Protein AF-A0A948AET4-F1 (afdb_monomer)

Secondary structure (DSSP, 8-state):
---------PPPPS---------------S-EEEEEEETTEEEEEEE-TT-HHHHHHHHHHHHHHHHH----BTTB-HHHHHHHHHHHHHHHHHHHHHHT-

Foldseek 3Di:
DDDPPDDDDDDDDPDDDPPPPPPDLPQDQDFDWDWAAAPNDIDIDIDHGPCPVVVVVVRVVLNVLRVVDDDDPPVDDPVNSSVVSVVVVVVVVVVVVVVVD

Radius of gyration: 24.09 Å; Cα contacts (8 Å, |Δi|>4): 47; chains: 1; bounding box: 62×68×44 Å

Sequence (101 aa):
MHLRKFRPVDPPPAEAVVKKAAAKPAVSTKPKQLTISVLGRVLKVACPPGEEQRLQNAIEELEQRVASTKFKPGVHMNDDVLLMIALNLCNELVEVKKKAE

Structure (mmCIF, N/CA/C/O backbone):
data_AF-A0A948AET4-F1
#
_entry.id   AF-A0A948AET4-F1
#
loop_
_atom_site.group_PDB
_atom_site.id
_atom_site.type_symbol
_atom_site.label_atom_id
_atom_site.label_alt_id
_atom_site.label_comp_id
_atom_site.label_asym_id
_atom_site.label_entity_id
_atom_site.label_seq_id
_atom_site.pdbx_PDB_ins_code
_atom_site.Cartn_x
_atom_site.Cartn_y
_atom_site.Cartn_z
_atom_site.occupancy
_atom_site.B_iso_or_equiv
_atom_site.auth_seq_id
_atom_site.auth_comp_id
_atom_site.auth_asym_id
_atom_site.auth_atom_id
_atom_site.pdbx_PDB_model_num
ATOM 1 N N . MET A 1 1 ? 41.247 52.539 -18.708 1.00 49.56 1 MET A N 1
ATOM 2 C CA . MET A 1 1 ? 39.962 52.944 -18.096 1.00 49.56 1 MET A CA 1
ATOM 3 C C . MET A 1 1 ? 38.836 52.443 -18.977 1.00 49.56 1 MET A C 1
ATOM 5 O O . MET A 1 1 ? 38.817 52.872 -20.110 1.00 49.56 1 MET A O 1
ATOM 9 N N . HIS A 1 2 ? 38.002 51.512 -18.503 1.00 56.38 2 HIS A N 1
ATOM 10 C CA . HIS A 1 2 ? 36.582 51.320 -18.858 1.00 56.38 2 HIS A CA 1
ATOM 11 C C . HIS A 1 2 ? 36.041 50.247 -17.898 1.00 56.38 2 HIS A C 1
ATOM 13 O O . HIS A 1 2 ? 36.065 49.050 -18.174 1.00 56.38 2 HIS A O 1
ATOM 19 N N . LEU A 1 3 ? 35.641 50.701 -16.707 1.00 54.69 3 LEU A N 1
ATOM 20 C CA . LEU A 1 3 ? 35.011 49.893 -15.664 1.00 54.69 3 LEU A CA 1
ATOM 21 C C . LEU A 1 3 ? 33.666 49.367 -16.182 1.00 54.69 3 LEU A C 1
ATOM 23 O O . LEU A 1 3 ? 32.692 50.117 -16.254 1.00 54.69 3 LEU A O 1
ATOM 27 N N . ARG A 1 4 ? 33.587 48.076 -16.521 1.00 60.88 4 ARG A N 1
ATOM 28 C CA . ARG A 1 4 ? 32.296 47.396 -16.663 1.00 60.88 4 ARG A CA 1
ATOM 29 C C . ARG A 1 4 ? 31.718 47.240 -15.261 1.00 60.88 4 ARG A C 1
ATOM 31 O O . ARG A 1 4 ? 32.194 46.435 -14.468 1.00 60.88 4 ARG A O 1
ATOM 38 N N . LYS A 1 5 ? 30.736 48.085 -14.949 1.00 59.84 5 LYS A N 1
ATOM 39 C CA . LYS A 1 5 ? 29.932 48.044 -13.727 1.00 59.84 5 LYS A CA 1
ATOM 40 C C . LYS A 1 5 ? 29.316 46.647 -13.601 1.00 59.84 5 LYS A C 1
ATOM 42 O O . LYS A 1 5 ? 28.380 46.317 -14.323 1.00 59.84 5 LYS A O 1
ATOM 47 N N . PHE A 1 6 ? 29.869 45.838 -12.703 1.00 55.94 6 PHE A N 1
ATOM 48 C CA . PHE A 1 6 ? 29.240 44.624 -12.196 1.00 55.94 6 PHE A CA 1
ATOM 49 C C . PHE A 1 6 ? 27.903 45.058 -11.580 1.00 55.94 6 PHE A C 1
ATOM 51 O O . PHE A 1 6 ? 27.894 45.792 -10.591 1.00 55.94 6 PHE A O 1
ATOM 58 N N . ARG A 1 7 ? 26.773 44.716 -12.209 1.00 51.66 7 ARG A N 1
ATOM 59 C CA . ARG A 1 7 ? 25.475 44.845 -11.541 1.00 51.66 7 ARG A CA 1
ATOM 60 C C . ARG A 1 7 ? 25.344 43.645 -10.602 1.00 51.66 7 ARG A C 1
ATOM 62 O O . ARG A 1 7 ? 25.525 42.525 -11.083 1.00 51.66 7 ARG A O 1
ATOM 69 N N . PRO A 1 8 ? 25.085 43.846 -9.302 1.00 56.97 8 PRO A N 1
ATOM 70 C CA . PRO A 1 8 ? 24.746 42.737 -8.427 1.00 56.97 8 PRO A CA 1
ATOM 71 C C . PRO A 1 8 ? 23.479 42.064 -8.968 1.00 56.97 8 PRO A C 1
ATOM 73 O O . PRO A 1 8 ? 22.495 42.737 -9.266 1.00 56.97 8 PRO A O 1
ATOM 76 N N . VAL A 1 9 ? 23.547 40.747 -9.166 1.00 58.72 9 VAL A N 1
ATOM 77 C CA . VAL A 1 9 ? 22.362 39.905 -9.337 1.00 58.72 9 VAL A CA 1
ATOM 78 C C . VAL A 1 9 ? 21.690 39.869 -7.975 1.00 58.72 9 VAL A C 1
ATOM 80 O O . VAL A 1 9 ? 22.271 39.352 -7.020 1.00 58.72 9 VAL A O 1
ATOM 83 N N . ASP A 1 10 ? 20.514 40.480 -7.878 1.00 54.44 10 ASP A N 1
ATOM 84 C CA . ASP A 1 10 ? 19.681 40.394 -6.687 1.00 54.44 10 ASP A CA 1
ATOM 85 C C . ASP A 1 10 ? 19.446 38.913 -6.338 1.00 54.44 10 ASP A C 1
ATOM 87 O O . ASP A 1 10 ? 19.082 38.125 -7.221 1.00 54.44 10 ASP A O 1
ATOM 91 N N . PRO A 1 11 ? 19.671 38.496 -5.078 1.00 61.16 11 PRO A N 1
ATOM 92 C CA . PRO A 1 11 ? 19.294 37.161 -4.654 1.00 61.16 11 PRO A CA 1
ATOM 93 C C . PRO A 1 11 ? 17.767 37.025 -4.772 1.00 61.16 11 PRO A C 1
ATOM 95 O O . PRO A 1 11 ? 17.041 37.923 -4.336 1.00 61.16 11 PRO A O 1
ATOM 98 N N . PRO A 1 12 ? 17.250 35.928 -5.353 1.00 62.94 12 PRO A N 1
ATOM 99 C CA . PRO A 1 12 ? 15.815 35.692 -5.369 1.00 62.94 12 PRO A CA 1
ATOM 100 C C . PRO A 1 12 ? 15.299 35.629 -3.921 1.00 62.94 12 PRO A C 1
ATOM 102 O O . PRO A 1 12 ? 15.964 35.030 -3.069 1.00 62.94 12 PRO A O 1
ATOM 105 N N . PRO A 1 13 ? 14.143 36.243 -3.614 1.00 52.34 13 PRO A N 1
ATOM 106 C CA . PRO A 1 13 ? 13.613 36.257 -2.261 1.00 52.34 13 PRO A CA 1
ATOM 107 C C . PRO A 1 13 ? 13.335 34.827 -1.792 1.00 52.34 13 PRO A C 1
ATOM 109 O O . PRO A 1 13 ? 12.596 34.070 -2.427 1.00 52.34 13 PRO A O 1
ATOM 112 N N . ALA A 1 14 ? 13.951 34.472 -0.665 1.00 52.72 14 ALA A N 1
ATOM 113 C CA . ALA A 1 14 ? 13.549 33.333 0.135 1.00 52.72 14 ALA A CA 1
ATOM 114 C C . ALA A 1 14 ? 12.092 33.522 0.596 1.00 52.72 14 ALA A C 1
ATOM 116 O O . ALA A 1 14 ? 11.669 34.632 0.908 1.00 52.72 14 ALA A O 1
ATOM 117 N N . GLU A 1 15 ? 11.364 32.407 0.651 1.00 47.16 15 GLU A N 1
ATOM 118 C CA . GLU A 1 15 ? 10.044 32.252 1.275 1.00 47.16 15 GLU A CA 1
ATOM 119 C C . GLU A 1 15 ? 8.837 32.868 0.548 1.00 47.16 15 GLU A C 1
ATOM 121 O O . GLU A 1 15 ? 8.292 33.910 0.898 1.00 47.16 15 GLU A O 1
ATOM 126 N N . ALA A 1 16 ? 8.280 32.082 -0.374 1.00 42.91 16 ALA A N 1
ATOM 127 C CA . ALA A 1 16 ? 6.839 32.058 -0.607 1.00 42.91 16 ALA A CA 1
ATOM 128 C C . ALA A 1 16 ? 6.348 30.607 -0.555 1.00 42.91 16 ALA A C 1
ATOM 130 O O . ALA A 1 16 ? 6.120 29.951 -1.566 1.00 42.91 16 ALA A O 1
ATOM 131 N N . VAL A 1 17 ? 6.268 30.105 0.678 1.00 45.94 17 VAL A N 1
ATOM 132 C CA . VAL A 1 17 ? 5.231 29.211 1.208 1.00 45.94 17 VAL A CA 1
ATOM 133 C C . VAL A 1 17 ? 4.350 28.568 0.127 1.00 45.94 17 VAL A C 1
ATOM 135 O O . VAL A 1 17 ? 3.282 29.085 -0.215 1.00 45.94 17 VAL A O 1
ATOM 138 N N . VAL A 1 18 ? 4.738 27.382 -0.356 1.00 45.62 18 VAL A N 1
ATOM 139 C CA . VAL A 1 18 ? 3.766 26.465 -0.958 1.00 45.62 18 VAL A CA 1
ATOM 140 C C . VAL A 1 18 ? 2.884 25.998 0.187 1.00 45.62 18 VAL A C 1
ATOM 142 O O . VAL A 1 18 ? 3.186 25.051 0.911 1.00 45.62 18 VAL A O 1
ATOM 145 N N . LYS A 1 19 ? 1.789 26.732 0.382 1.00 41.31 19 LYS A N 1
ATOM 146 C CA . LYS A 1 19 ? 0.649 26.293 1.169 1.00 41.31 19 LYS A CA 1
ATOM 147 C C . LYS A 1 19 ? 0.195 24.984 0.533 1.00 41.31 19 LYS A C 1
ATOM 149 O O . LYS A 1 19 ? -0.536 24.999 -0.454 1.00 41.31 19 LYS A O 1
ATOM 154 N N . LYS A 1 20 ? 0.637 23.848 1.082 1.00 38.44 20 LYS A N 1
ATOM 155 C CA . LYS A 1 20 ? -0.064 22.580 0.903 1.00 38.44 20 LYS A CA 1
ATOM 156 C C . LYS A 1 20 ? -1.453 22.853 1.451 1.00 38.44 20 LYS A C 1
ATOM 158 O O . LYS A 1 20 ? -1.640 22.951 2.662 1.00 38.44 20 LYS A O 1
ATOM 163 N N . ALA A 1 21 ? -2.387 23.124 0.545 1.00 36.31 21 ALA A N 1
ATOM 164 C CA . ALA A 1 21 ? -3.784 23.223 0.883 1.00 36.31 21 ALA A CA 1
ATOM 165 C C . ALA A 1 21 ? -4.118 21.912 1.588 1.00 36.31 21 ALA A C 1
ATOM 167 O O . ALA A 1 21 ? -4.141 20.846 0.974 1.00 36.31 21 ALA A O 1
ATOM 168 N N . ALA A 1 22 ? -4.302 21.998 2.903 1.00 42.19 22 ALA A N 1
ATOM 169 C CA . ALA A 1 22 ? -5.075 21.031 3.638 1.00 42.19 22 ALA A CA 1
ATOM 170 C C . ALA A 1 22 ? -6.440 21.023 2.951 1.00 42.19 22 ALA A C 1
ATOM 172 O O . ALA A 1 22 ? -7.262 21.921 3.152 1.00 42.19 22 ALA A O 1
ATOM 173 N N . ALA A 1 23 ? -6.628 20.070 2.040 1.00 44.38 23 ALA A N 1
ATOM 174 C CA . ALA A 1 23 ? -7.926 19.777 1.484 1.00 44.38 23 ALA A CA 1
ATOM 175 C C . ALA A 1 23 ? -8.787 19.350 2.673 1.00 44.38 23 ALA A C 1
ATOM 177 O O . ALA A 1 23 ? -8.658 18.249 3.206 1.00 44.38 23 ALA A O 1
ATOM 178 N N . LYS A 1 24 ? -9.601 20.295 3.145 1.00 38.94 24 LYS A N 1
ATOM 179 C CA . LYS A 1 24 ? -10.696 20.061 4.081 1.00 38.94 24 LYS A CA 1
ATOM 180 C C . LYS A 1 24 ? -11.447 18.806 3.610 1.00 38.94 24 LYS A C 1
ATOM 182 O O . LYS A 1 24 ? -11.784 18.757 2.424 1.00 38.94 24 LYS A O 1
ATOM 187 N N . PRO A 1 25 ? -11.742 17.816 4.472 1.00 44.44 25 PRO A N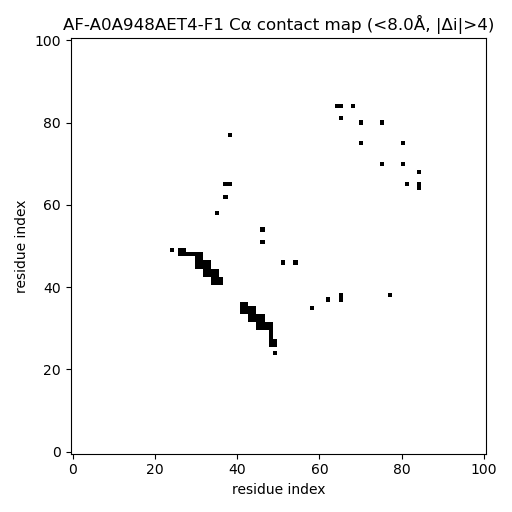 1
ATOM 188 C CA . PRO A 1 25 ? -12.583 16.706 4.065 1.00 44.44 25 PRO A CA 1
ATOM 189 C C . PRO A 1 25 ? -14.007 17.247 3.942 1.00 44.44 25 PRO A C 1
ATOM 191 O O . PRO A 1 25 ? -14.734 17.406 4.920 1.00 44.44 25 PRO A O 1
ATOM 194 N N . ALA A 1 26 ? -14.391 17.606 2.722 1.00 50.06 26 ALA A N 1
ATOM 195 C CA . ALA A 1 26 ? -15.784 17.802 2.382 1.00 50.06 26 ALA A CA 1
ATOM 196 C C . ALA A 1 26 ? -16.440 16.419 2.430 1.00 50.06 26 ALA A C 1
ATOM 198 O O . ALA A 1 26 ? -16.301 15.635 1.492 1.00 50.06 26 ALA A O 1
ATOM 199 N N . VAL A 1 27 ? -17.123 16.116 3.538 1.00 53.88 27 VAL A N 1
ATOM 200 C CA . VAL A 1 27 ? -17.962 14.922 3.686 1.00 53.88 27 VAL A CA 1
ATOM 201 C C 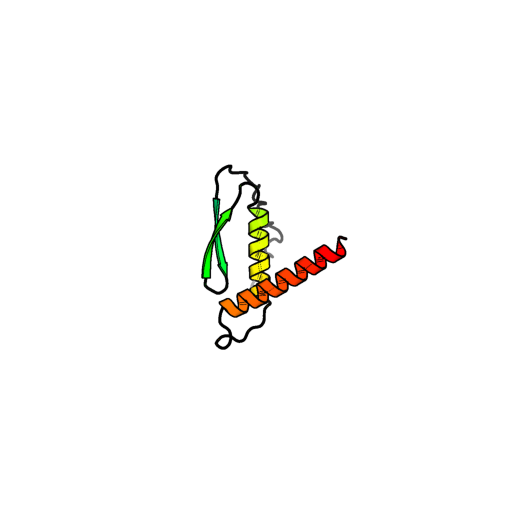. VAL A 1 27 ? -19.046 14.978 2.608 1.00 53.88 27 VAL A C 1
ATOM 203 O O . VAL A 1 27 ? -20.084 15.612 2.762 1.00 53.88 27 VAL A O 1
ATOM 206 N N . SER A 1 28 ? -18.765 14.362 1.462 1.00 51.75 28 SER A N 1
ATOM 207 C CA . SER A 1 28 ? -19.744 14.101 0.414 1.00 51.75 28 SER A CA 1
ATOM 208 C C . SER A 1 28 ? -20.398 12.765 0.715 1.00 51.75 28 SER A C 1
ATOM 210 O O . SER A 1 28 ? -19.766 11.718 0.629 1.00 51.75 28 SER A O 1
ATOM 212 N N . THR A 1 29 ? -21.684 12.806 1.033 1.00 57.47 29 THR A N 1
ATOM 213 C CA . THR A 1 29 ? -22.557 11.691 1.432 1.00 57.47 29 THR A CA 1
ATOM 214 C C . THR A 1 29 ? -22.868 10.689 0.306 1.00 57.47 29 THR A C 1
ATOM 216 O O . THR A 1 29 ? -23.850 9.957 0.378 1.00 57.47 29 THR A O 1
ATOM 219 N N . LYS A 1 30 ? -22.064 10.653 -0.764 1.00 61.97 30 LYS A N 1
ATOM 220 C CA . LYS A 1 30 ? -22.271 9.804 -1.946 1.00 61.97 30 LYS A CA 1
ATOM 221 C C . LYS A 1 30 ? -21.179 8.729 -1.996 1.00 61.97 30 LYS A C 1
ATOM 223 O O . LYS A 1 30 ? -20.021 9.086 -1.783 1.00 61.97 30 LYS A O 1
ATOM 228 N N . PRO A 1 31 ? -21.504 7.453 -2.288 1.00 65.69 31 PRO A N 1
ATOM 229 C CA . PRO A 1 31 ? -20.494 6.409 -2.431 1.00 65.69 31 PRO A CA 1
ATOM 230 C C . PRO A 1 31 ? -19.549 6.793 -3.570 1.00 65.69 31 PRO A C 1
ATOM 232 O O . PRO A 1 31 ? -19.954 6.892 -4.730 1.00 65.69 31 PRO A O 1
ATOM 235 N N . LYS A 1 32 ? -18.296 7.070 -3.220 1.00 79.25 32 LYS A N 1
ATOM 236 C CA . LYS A 1 32 ? -17.238 7.402 -4.173 1.00 79.25 32 LYS A CA 1
ATOM 237 C C . LYS A 1 32 ? -16.437 6.146 -4.477 1.00 79.25 32 LYS A C 1
ATOM 239 O O . LYS A 1 32 ? -16.391 5.220 -3.676 1.00 79.25 32 LYS A O 1
ATOM 244 N N . GLN A 1 33 ? -15.815 6.103 -5.645 1.00 86.50 33 GLN A N 1
ATOM 245 C CA . GLN A 1 33 ? -14.860 5.057 -5.997 1.00 86.50 33 GLN A CA 1
ATOM 246 C C . GLN A 1 33 ? -13.482 5.704 -6.103 1.00 86.50 33 GLN A C 1
ATOM 248 O O . GLN A 1 33 ? -13.359 6.737 -6.763 1.00 86.50 33 GLN A O 1
ATOM 253 N N . LEU A 1 34 ? -12.462 5.110 -5.483 1.00 86.62 34 LEU A N 1
ATOM 254 C CA . LEU A 1 34 ? -11.071 5.472 -5.756 1.00 86.62 34 LEU A CA 1
ATOM 255 C C . LEU A 1 34 ? -10.488 4.513 -6.779 1.00 86.62 34 LEU A C 1
ATOM 257 O O . LEU A 1 34 ? -10.795 3.323 -6.789 1.00 86.62 34 LEU A O 1
ATOM 261 N N . THR A 1 35 ? -9.649 5.056 -7.649 1.00 88.00 35 THR A N 1
ATOM 262 C CA . THR A 1 35 ? -8.861 4.269 -8.594 1.00 88.00 35 THR A CA 1
ATOM 263 C C . THR A 1 35 ? -7.454 4.158 -8.040 1.00 88.00 35 THR A C 1
ATOM 265 O O . THR A 1 35 ? -6.881 5.173 -7.656 1.00 88.00 35 THR A O 1
ATOM 268 N N . ILE A 1 36 ? -6.913 2.945 -7.999 1.00 89.19 36 ILE A N 1
ATOM 269 C CA . ILE A 1 36 ? -5.573 2.676 -7.475 1.00 89.19 36 ILE A CA 1
ATOM 270 C C . ILE A 1 36 ? -4.774 1.899 -8.517 1.00 89.19 36 ILE A C 1
ATOM 272 O O . ILE A 1 36 ? -5.355 1.134 -9.292 1.00 89.19 36 ILE A O 1
ATOM 276 N N . SER A 1 37 ? -3.458 2.115 -8.556 1.00 89.00 37 SER A N 1
ATOM 277 C CA . SER A 1 37 ? -2.568 1.514 -9.550 1.00 89.00 37 SER A CA 1
ATOM 278 C C . SER A 1 37 ? -1.363 0.867 -8.876 1.00 89.00 37 SER A C 1
ATOM 280 O O . SER A 1 37 ? -0.456 1.561 -8.438 1.00 89.00 37 SER A O 1
ATOM 282 N N . VAL A 1 38 ? -1.319 -0.465 -8.833 1.00 88.12 38 VAL A N 1
ATOM 283 C CA . VAL A 1 38 ? -0.269 -1.221 -8.131 1.00 88.12 38 VAL A CA 1
ATOM 284 C C . VAL A 1 38 ? 0.290 -2.310 -9.041 1.00 88.12 38 VAL A C 1
ATOM 286 O O . VAL A 1 38 ? -0.470 -3.059 -9.648 1.00 88.12 38 VAL A O 1
ATOM 289 N N . LEU A 1 39 ? 1.623 -2.398 -9.162 1.00 86.75 39 LEU A N 1
ATOM 290 C CA . LEU A 1 39 ? 2.319 -3.374 -10.024 1.00 86.75 39 LEU A CA 1
ATOM 291 C C . LEU A 1 39 ? 1.753 -3.436 -11.462 1.00 86.75 39 LEU A C 1
ATOM 293 O O . LEU A 1 39 ? 1.572 -4.509 -12.038 1.00 86.75 39 LEU A O 1
ATOM 297 N N . GLY A 1 40 ? 1.428 -2.272 -12.035 1.00 84.62 40 GLY A N 1
ATOM 298 C CA . GLY A 1 40 ? 0.868 -2.159 -13.387 1.00 84.62 40 GLY A CA 1
ATOM 299 C C . GLY A 1 40 ? -0.604 -2.568 -13.516 1.00 84.62 40 GLY A C 1
ATOM 300 O O . GLY A 1 40 ? -1.116 -2.631 -14.631 1.00 84.62 40 GLY A O 1
ATOM 301 N N . ARG A 1 41 ? -1.299 -2.839 -12.404 1.00 88.25 41 ARG A N 1
ATOM 302 C CA . ARG A 1 41 ? -2.734 -3.141 -12.376 1.00 88.25 41 ARG A CA 1
ATOM 303 C C . ARG A 1 41 ? -3.514 -1.951 -11.864 1.00 88.25 41 ARG A C 1
ATOM 305 O O . ARG A 1 41 ? -3.197 -1.419 -10.806 1.00 88.25 41 ARG A O 1
ATOM 312 N N . VAL A 1 42 ? -4.568 -1.590 -12.585 1.00 91.00 42 VAL A N 1
ATOM 313 C CA . VAL A 1 42 ? -5.498 -0.535 -12.185 1.00 91.00 42 VAL A CA 1
ATOM 314 C C . VAL A 1 42 ? -6.777 -1.176 -11.670 1.00 91.00 42 VAL A C 1
ATOM 316 O O . VAL A 1 42 ? -7.384 -1.994 -12.360 1.00 91.00 42 VAL A O 1
ATOM 319 N N . LEU A 1 43 ? -7.203 -0.797 -10.470 1.00 90.88 43 LEU A N 1
ATOM 320 C CA . LEU A 1 43 ? -8.427 -1.295 -9.849 1.00 90.88 43 LEU A CA 1
ATOM 321 C C . LEU A 1 43 ? -9.242 -0.157 -9.233 1.00 90.88 43 LEU A C 1
ATOM 323 O O . LEU A 1 43 ? -8.707 0.879 -8.840 1.00 90.88 43 LEU A O 1
ATOM 327 N N . LYS A 1 44 ? -10.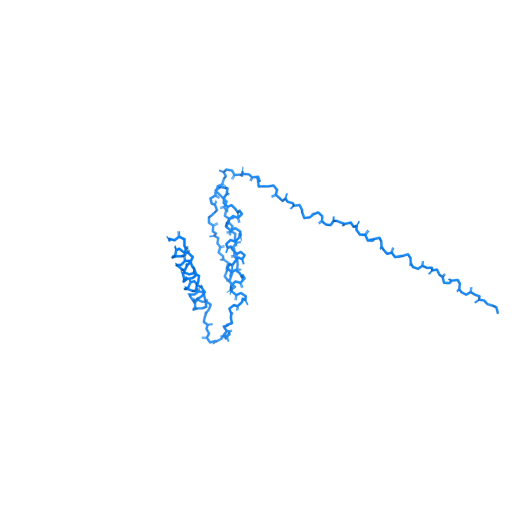561 -0.354 -9.175 1.00 91.19 44 LYS A N 1
ATOM 328 C CA . LYS A 1 44 ? -11.504 0.584 -8.562 1.00 91.19 44 LYS A CA 1
ATOM 329 C C . LYS A 1 44 ? -12.016 0.007 -7.254 1.00 91.19 44 LYS A C 1
ATOM 331 O O . LYS A 1 44 ? -12.532 -1.106 -7.234 1.00 91.19 44 LYS A O 1
ATOM 336 N N . VAL A 1 45 ? -11.891 0.780 -6.184 1.00 89.69 45 VAL A N 1
ATOM 337 C CA . VAL A 1 45 ? -12.285 0.388 -4.832 1.00 89.69 45 VAL A CA 1
ATOM 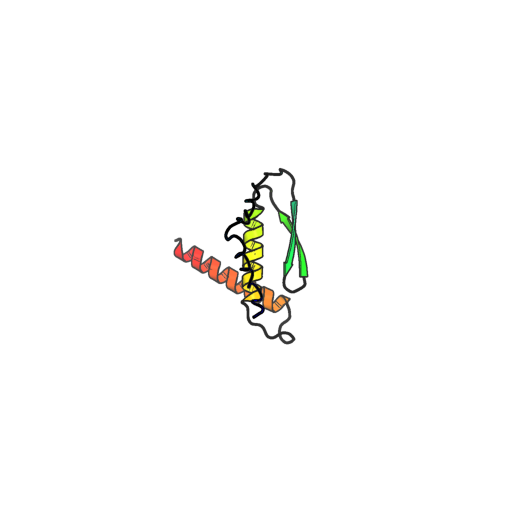338 C C . VAL A 1 45 ? -13.417 1.289 -4.365 1.00 89.69 45 VAL A C 1
ATOM 340 O O . VAL A 1 45 ? -13.373 2.508 -4.548 1.00 89.69 45 VAL A O 1
ATOM 343 N N . ALA A 1 46 ? -14.447 0.689 -3.775 1.00 89.25 46 ALA A N 1
ATOM 344 C CA . ALA A 1 46 ? -15.530 1.436 -3.157 1.00 89.25 46 ALA A CA 1
ATOM 345 C C . ALA A 1 46 ? -15.014 2.170 -1.911 1.00 89.25 46 ALA A C 1
ATOM 347 O O . ALA A 1 46 ? -14.406 1.566 -1.032 1.00 89.25 46 ALA A O 1
ATOM 348 N N . CYS A 1 47 ? -15.285 3.468 -1.836 1.00 88.44 47 CYS A N 1
ATOM 349 C CA . CYS A 1 47 ? -14.990 4.296 -0.682 1.00 88.44 47 CYS A CA 1
ATOM 350 C C . CYS A 1 47 ? -16.271 4.548 0.108 1.00 88.44 47 CYS A C 1
ATOM 352 O O . CYS A 1 47 ? -17.158 5.260 -0.389 1.00 88.44 47 CYS A O 1
ATOM 354 N N . PRO A 1 48 ? -16.382 4.023 1.335 1.00 86.38 48 PRO A N 1
ATOM 355 C CA . PRO A 1 48 ? -17.441 4.449 2.226 1.00 86.38 48 PRO A CA 1
ATOM 356 C C . PRO A 1 48 ? -17.284 5.944 2.566 1.00 86.38 48 PRO A C 1
ATOM 358 O O . PRO A 1 48 ? -16.165 6.477 2.595 1.00 86.38 48 PRO A O 1
ATOM 361 N N . PRO A 1 49 ? -18.402 6.660 2.775 1.00 83.44 49 PRO A N 1
ATOM 362 C CA . PRO A 1 49 ? -18.372 8.087 3.067 1.00 83.44 49 PRO A CA 1
ATOM 363 C C . PRO A 1 49 ? -17.640 8.345 4.391 1.00 83.44 49 PRO A C 1
ATOM 365 O O . PRO A 1 49 ? -17.925 7.706 5.397 1.00 83.44 49 PRO A O 1
ATOM 368 N N . GLY A 1 50 ? -16.703 9.296 4.389 1.00 85.88 50 GLY A N 1
ATOM 369 C CA . GLY A 1 50 ? -15.908 9.652 5.572 1.00 85.88 50 GLY A CA 1
ATOM 370 C C . GLY A 1 50 ? -14.627 8.834 5.769 1.00 85.88 50 GLY A C 1
ATOM 371 O O . GLY A 1 50 ? -13.791 9.227 6.576 1.00 85.88 50 GLY A O 1
ATOM 372 N N . GLU A 1 51 ? -14.410 7.764 4.997 1.00 88.06 51 GLU A N 1
ATOM 373 C CA . GLU A 1 51 ? -13.187 6.949 5.080 1.00 88.06 51 GLU A CA 1
ATOM 374 C C . GLU A 1 51 ? -12.157 7.258 3.984 1.00 88.06 51 GLU A C 1
ATOM 376 O O . GLU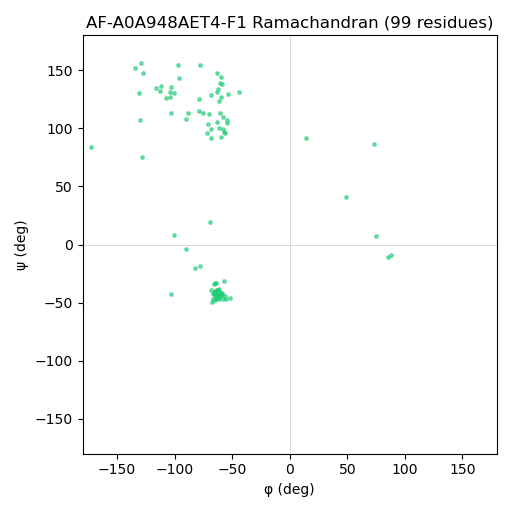 A 1 51 ? -11.143 6.573 3.885 1.00 88.06 51 GLU A O 1
ATOM 381 N N . GLU A 1 52 ? -12.369 8.305 3.181 1.00 88.44 52 GLU A N 1
ATOM 382 C CA . GLU A 1 52 ? -11.491 8.662 2.052 1.00 88.44 52 GLU A CA 1
ATOM 383 C C . GLU A 1 52 ? -10.017 8.758 2.467 1.00 88.44 52 GLU A C 1
ATOM 385 O O . GLU A 1 52 ? -9.157 8.177 1.814 1.00 88.44 52 GLU A O 1
ATOM 390 N N . GLN A 1 53 ? -9.724 9.424 3.588 1.00 89.06 53 GLN A N 1
ATOM 391 C CA . GLN A 1 53 ? -8.353 9.542 4.098 1.00 89.06 53 GLN A CA 1
ATOM 392 C C . GLN A 1 53 ? -7.793 8.206 4.595 1.00 89.06 53 GLN A C 1
ATOM 394 O O . GLN A 1 53 ? -6.630 7.902 4.355 1.00 89.06 53 GLN A O 1
ATOM 399 N N . ARG A 1 54 ? -8.614 7.385 5.264 1.00 89.94 54 ARG A N 1
ATOM 400 C CA . ARG A 1 54 ? -8.201 6.054 5.736 1.00 89.94 54 ARG A CA 1
ATOM 401 C C . ARG A 1 54 ? -7.832 5.163 4.552 1.00 89.94 54 ARG A C 1
ATOM 403 O O . ARG A 1 54 ? -6.801 4.499 4.594 1.00 89.94 54 ARG A O 1
ATOM 410 N N . LEU A 1 55 ? -8.669 5.153 3.516 1.00 90.44 55 LEU A N 1
ATOM 411 C CA . LEU A 1 55 ? -8.433 4.368 2.311 1.00 90.44 55 LEU A CA 1
ATOM 412 C C . LEU A 1 55 ? -7.214 4.893 1.545 1.00 90.44 55 LEU A C 1
ATOM 414 O O . LEU A 1 55 ? -6.375 4.095 1.146 1.00 90.44 55 LEU A O 1
ATOM 418 N N . GLN A 1 56 ? -7.065 6.214 1.418 1.00 90.19 56 GLN A N 1
ATOM 419 C CA . GLN A 1 56 ? -5.887 6.833 0.809 1.00 90.19 56 GLN A CA 1
ATOM 420 C C . GLN A 1 56 ? -4.589 6.439 1.529 1.00 90.19 56 GLN A C 1
ATOM 422 O O . GLN A 1 56 ? -3.650 5.986 0.882 1.00 90.19 56 GLN A O 1
ATOM 427 N N . ASN A 1 57 ? -4.563 6.508 2.862 1.00 92.06 57 ASN A N 1
ATOM 428 C CA . ASN A 1 57 ? -3.400 6.088 3.645 1.00 92.06 57 ASN A CA 1
ATOM 429 C C . ASN A 1 57 ? -3.087 4.595 3.448 1.00 92.06 57 ASN A C 1
ATOM 431 O O . ASN A 1 57 ? -1.925 4.215 3.363 1.00 92.06 57 ASN A O 1
ATOM 435 N N . ALA A 1 58 ? -4.111 3.739 3.354 1.00 91.38 58 ALA A N 1
ATOM 436 C CA . ALA A 1 58 ? -3.916 2.312 3.098 1.00 91.38 58 ALA A CA 1
ATOM 437 C C . ALA A 1 58 ? -3.328 2.039 1.700 1.00 91.38 58 ALA A C 1
ATOM 439 O O . ALA A 1 58 ? -2.543 1.106 1.537 1.00 91.38 58 ALA A O 1
ATOM 440 N N . ILE A 1 59 ? -3.691 2.851 0.703 1.00 90.81 59 ILE A N 1
ATOM 441 C CA . ILE A 1 59 ? -3.140 2.775 -0.657 1.00 90.81 59 ILE A CA 1
ATOM 442 C C . ILE A 1 59 ? -1.665 3.177 -0.654 1.00 90.81 59 ILE A C 1
ATOM 444 O O . ILE A 1 59 ? -0.838 2.427 -1.166 1.00 90.81 59 ILE A O 1
ATOM 448 N N . GLU A 1 60 ? -1.333 4.313 -0.040 1.00 91.88 60 GLU A N 1
ATOM 449 C CA . GLU A 1 60 ? 0.048 4.807 0.064 1.00 91.88 60 GLU A CA 1
ATOM 450 C C . GLU A 1 60 ? 0.955 3.793 0.774 1.00 91.88 60 GLU A C 1
ATOM 452 O O . GLU A 1 60 ? 2.048 3.479 0.306 1.00 91.88 60 GLU A O 1
ATOM 457 N N . GLU A 1 61 ? 0.461 3.205 1.859 1.00 93.69 61 GLU A N 1
ATOM 458 C CA . GLU A 1 61 ? 1.159 2.172 2.617 1.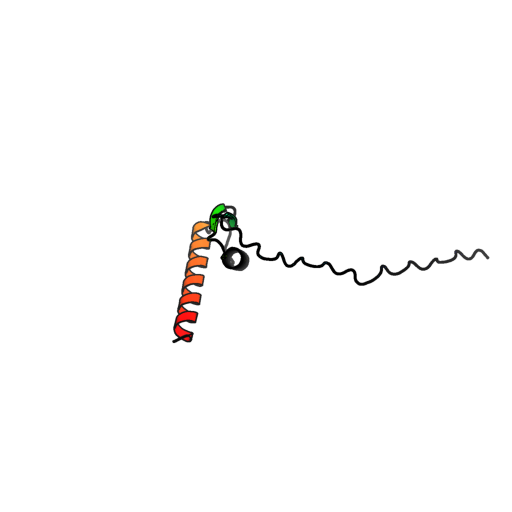00 93.69 61 GLU A CA 1
ATOM 459 C C . GLU A 1 61 ? 1.401 0.895 1.781 1.00 93.69 61 GLU A C 1
ATOM 461 O O . GLU A 1 61 ? 2.471 0.278 1.849 1.00 93.69 61 GLU A O 1
ATOM 466 N N . LEU A 1 62 ? 0.430 0.487 0.953 1.00 92.56 62 LEU A N 1
ATOM 467 C CA . LEU A 1 62 ? 0.596 -0.639 0.032 1.00 92.56 62 LEU A CA 1
ATOM 468 C C . LEU A 1 62 ? 1.634 -0.324 -1.053 1.00 92.56 62 LEU A C 1
ATOM 470 O O . LEU A 1 62 ? 2.518 -1.144 -1.302 1.00 92.56 62 LEU A O 1
ATOM 474 N N . GLU A 1 63 ? 1.557 0.853 -1.678 1.00 90.81 63 GLU A N 1
ATOM 475 C CA . GLU A 1 63 ? 2.520 1.299 -2.692 1.00 90.81 63 GLU A CA 1
ATOM 476 C C . GLU A 1 63 ? 3.943 1.349 -2.128 1.00 90.81 63 GLU A C 1
ATOM 478 O O . GLU A 1 63 ? 4.886 0.871 -2.765 1.00 90.81 63 GLU A O 1
ATOM 483 N N . GLN A 1 64 ? 4.097 1.834 -0.896 1.00 92.88 64 GLN A N 1
ATOM 484 C CA . GLN A 1 64 ? 5.380 1.867 -0.208 1.00 92.88 64 GLN A CA 1
ATOM 485 C C . GLN A 1 64 ? 5.934 0.458 0.054 1.00 92.88 64 GLN A C 1
ATOM 487 O O . GLN A 1 64 ? 7.125 0.216 -0.185 1.00 92.88 64 GLN A O 1
ATOM 492 N N . ARG A 1 65 ? 5.104 -0.496 0.503 1.00 93.12 65 ARG A N 1
ATOM 493 C CA . ARG A 1 65 ? 5.541 -1.893 0.695 1.00 93.12 65 ARG A CA 1
ATOM 494 C C . ARG A 1 65 ? 5.921 -2.552 -0.623 1.00 93.12 65 ARG A C 1
ATOM 496 O O . ARG A 1 65 ? 6.920 -3.266 -0.673 1.00 93.12 65 ARG A O 1
ATOM 503 N N . VAL A 1 66 ? 5.172 -2.291 -1.690 1.00 91.94 66 VAL A N 1
ATOM 504 C CA . VAL A 1 66 ? 5.492 -2.773 -3.039 1.00 91.94 66 VAL A CA 1
ATOM 505 C C . VAL A 1 66 ? 6.836 -2.220 -3.508 1.00 91.94 66 VAL A C 1
ATOM 507 O O . VAL A 1 66 ? 7.676 -2.995 -3.956 1.00 91.94 66 VAL A O 1
ATOM 510 N N . ALA A 1 67 ? 7.081 -0.918 -3.343 1.00 89.69 67 ALA A N 1
ATOM 511 C CA . ALA A 1 67 ? 8.347 -0.289 -3.717 1.00 89.69 67 ALA A CA 1
ATOM 512 C C . ALA A 1 67 ? 9.539 -0.791 -2.881 1.00 89.69 67 ALA A C 1
ATOM 514 O O . ALA A 1 67 ? 10.655 -0.900 -3.388 1.00 89.69 67 ALA A O 1
ATOM 515 N N . SER A 1 68 ? 9.307 -1.116 -1.607 1.00 91.06 68 SER A N 1
ATOM 516 C CA . SER A 1 68 ? 10.343 -1.616 -0.690 1.00 91.06 68 SER A CA 1
ATOM 517 C C . SER A 1 68 ? 10.608 -3.116 -0.841 1.00 91.06 68 SER A C 1
ATOM 519 O O . SER A 1 68 ? 11.664 -3.612 -0.437 1.00 91.06 68 SER A O 1
ATOM 521 N N . THR A 1 69 ? 9.662 -3.855 -1.420 1.00 90.62 69 THR A N 1
ATOM 522 C CA . THR A 1 69 ? 9.780 -5.296 -1.617 1.00 90.62 69 THR A CA 1
ATOM 523 C C . THR A 1 69 ? 10.738 -5.578 -2.761 1.00 90.62 69 THR A C 1
ATOM 525 O O . THR A 1 69 ? 10.466 -5.294 -3.925 1.00 90.62 69 THR A O 1
ATOM 528 N N . LYS A 1 70 ? 11.878 -6.184 -2.433 1.00 85.94 70 LYS A N 1
ATOM 529 C CA . LYS A 1 70 ? 12.832 -6.645 -3.439 1.00 85.94 70 LYS A CA 1
ATOM 530 C C . LYS A 1 70 ? 12.333 -7.954 -4.033 1.00 85.94 70 LYS A C 1
ATOM 532 O O . LYS A 1 70 ? 12.299 -8.975 -3.354 1.00 85.94 70 LYS A O 1
ATOM 537 N N . PHE A 1 71 ? 12.006 -7.931 -5.315 1.00 86.56 71 PHE A N 1
ATOM 538 C CA . PHE A 1 71 ? 11.716 -9.124 -6.099 1.00 86.56 71 PHE A CA 1
ATOM 539 C C . PHE A 1 71 ? 12.535 -9.097 -7.385 1.00 86.56 71 PHE A C 1
ATOM 541 O O . PHE A 1 71 ? 12.965 -8.040 -7.850 1.00 86.56 71 PHE A O 1
ATOM 548 N N . LYS A 1 72 ? 12.779 -10.275 -7.960 1.00 84.75 72 LYS A N 1
ATOM 549 C CA . LYS A 1 72 ? 13.471 -10.385 -9.243 1.00 84.75 72 LYS A CA 1
ATOM 550 C C . LYS A 1 72 ? 12.434 -10.343 -10.373 1.00 84.75 72 LYS A C 1
ATOM 552 O O . LYS A 1 72 ? 11.704 -11.332 -10.523 1.00 84.75 72 LYS A O 1
ATOM 557 N N . PRO A 1 73 ? 12.346 -9.246 -11.152 1.00 77.81 73 PRO A N 1
ATOM 558 C CA . PRO A 1 73 ? 11.426 -9.175 -12.283 1.00 77.81 73 PRO A CA 1
ATOM 559 C C . PRO A 1 73 ? 11.767 -10.268 -13.306 1.00 77.81 73 PRO A C 1
ATOM 561 O O . PRO A 1 73 ? 12.939 -10.563 -13.542 1.00 77.81 73 PRO A O 1
ATOM 564 N N . GLY A 1 74 ? 10.740 -10.916 -13.861 1.00 80.88 74 GLY A N 1
ATOM 565 C CA . GLY A 1 74 ? 10.878 -12.053 -14.784 1.00 80.88 74 GLY A CA 1
ATOM 566 C C . GLY A 1 74 ? 11.028 -13.425 -14.115 1.00 80.88 74 GLY A C 1
ATOM 567 O O . GLY A 1 74 ? 10.925 -14.435 -14.802 1.00 80.88 74 GLY A O 1
ATOM 568 N N . VAL A 1 75 ? 11.238 -13.477 -12.793 1.00 87.75 75 VAL A N 1
ATOM 569 C CA . VAL A 1 75 ? 11.183 -14.729 -12.012 1.00 87.75 75 VAL A CA 1
ATOM 570 C C . VAL A 1 75 ? 9.883 -14.825 -11.224 1.00 87.75 75 VAL A C 1
ATOM 572 O O . VAL A 1 75 ? 9.270 -15.883 -11.197 1.00 87.75 75 VAL A O 1
ATOM 575 N N . HIS A 1 76 ? 9.462 -13.722 -10.604 1.00 86.31 76 HIS A N 1
ATOM 576 C CA . HIS A 1 76 ? 8.218 -13.666 -9.840 1.00 86.31 76 HIS A CA 1
ATOM 577 C C . HIS A 1 76 ? 7.150 -12.945 -10.651 1.00 86.31 76 HIS A C 1
ATOM 579 O O . HIS A 1 76 ? 7.425 -11.891 -11.238 1.00 86.31 76 HIS A O 1
ATOM 585 N N . MET A 1 77 ? 5.939 -13.500 -10.664 1.00 89.38 77 MET A N 1
ATOM 586 C CA . MET A 1 77 ? 4.779 -12.818 -11.225 1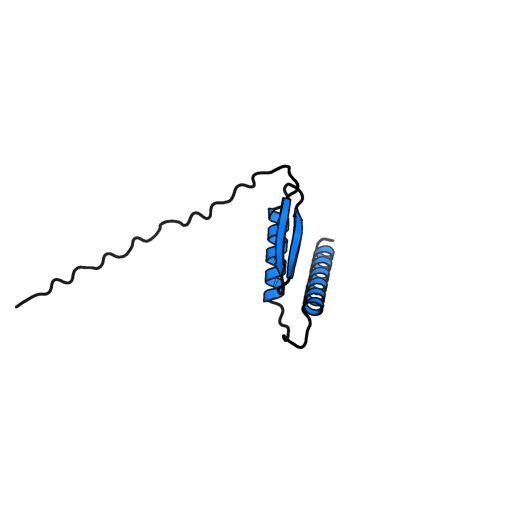.00 89.38 77 MET A CA 1
ATOM 587 C C . MET A 1 77 ? 4.270 -11.777 -10.228 1.00 89.38 77 MET A C 1
ATOM 589 O O . MET A 1 77 ? 4.458 -11.9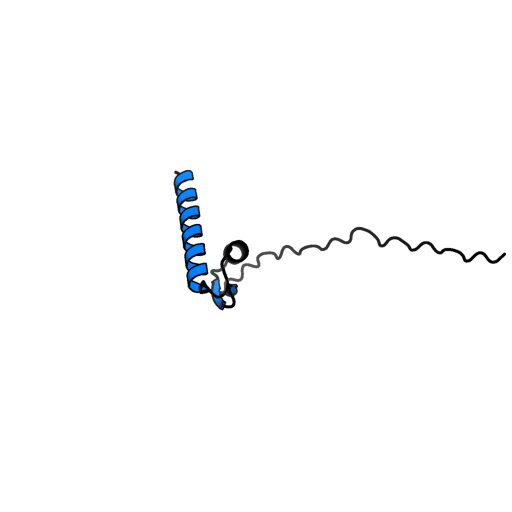11 -9.019 1.00 89.38 77 MET A O 1
ATOM 593 N N . ASN A 1 78 ? 3.591 -10.737 -10.719 1.00 90.12 78 ASN A N 1
ATOM 594 C CA . ASN A 1 78 ? 3.067 -9.677 -9.849 1.00 90.12 78 ASN A CA 1
ATOM 595 C C . ASN A 1 78 ? 2.127 -10.226 -8.762 1.00 90.12 78 ASN A C 1
ATOM 597 O O . ASN A 1 78 ? 2.111 -9.685 -7.662 1.00 90.12 78 ASN A O 1
ATOM 601 N N . ASP A 1 79 ? 1.394 -11.308 -9.049 1.00 90.38 79 ASP A N 1
ATOM 602 C CA . ASP A 1 79 ? 0.523 -11.978 -8.075 1.00 90.38 79 ASP A CA 1
ATOM 603 C C . ASP A 1 79 ? 1.294 -12.620 -6.924 1.00 90.38 79 ASP A C 1
ATOM 605 O O . ASP A 1 79 ? 0.896 -12.462 -5.772 1.00 90.38 79 ASP A O 1
ATOM 609 N N . ASP A 1 80 ? 2.426 -13.266 -7.207 1.00 91.44 80 ASP A N 1
ATOM 610 C CA . ASP A 1 80 ? 3.266 -13.880 -6.174 1.00 91.44 80 ASP A CA 1
ATOM 611 C C . ASP A 1 80 ? 3.868 -12.807 -5.258 1.00 91.44 80 ASP A C 1
ATOM 613 O O . ASP A 1 80 ? 3.901 -12.955 -4.035 1.00 91.44 80 ASP A O 1
ATOM 617 N N . VAL A 1 81 ? 4.300 -11.686 -5.847 1.00 91.81 81 VAL A N 1
ATOM 618 C CA . VAL A 1 81 ? 4.823 -10.531 -5.103 1.00 91.81 81 VAL A CA 1
ATOM 619 C C . VAL A 1 81 ? 3.731 -9.917 -4.222 1.00 91.81 81 VAL A C 1
ATOM 621 O O . VAL A 1 81 ? 3.969 -9.660 -3.043 1.00 91.81 81 VAL A O 1
ATOM 624 N N . LEU A 1 82 ? 2.523 -9.725 -4.762 1.00 92.38 82 LEU A N 1
ATOM 625 C CA . LEU A 1 82 ? 1.358 -9.251 -4.007 1.00 92.38 82 LEU A CA 1
ATOM 626 C C . LEU A 1 82 ? 1.001 -10.195 -2.854 1.00 92.38 82 LEU A C 1
ATOM 628 O O . LEU A 1 82 ? 0.732 -9.718 -1.753 1.00 92.38 82 LEU A O 1
ATOM 632 N N . LEU A 1 83 ? 1.039 -11.511 -3.078 1.00 93.69 83 LEU A N 1
ATOM 633 C CA . LEU A 1 83 ? 0.757 -12.508 -2.047 1.00 93.69 83 LEU A CA 1
ATOM 634 C C . LEU A 1 83 ? 1.798 -12.467 -0.923 1.00 93.69 83 LEU A C 1
ATOM 636 O O . LEU A 1 83 ? 1.430 -12.492 0.250 1.00 93.69 83 LEU A O 1
ATOM 640 N N . MET A 1 84 ? 3.082 -12.339 -1.264 1.00 94.00 84 MET A N 1
ATOM 641 C CA . MET A 1 84 ? 4.159 -12.201 -0.281 1.00 94.00 84 MET A CA 1
ATOM 642 C C . MET A 1 84 ? 3.993 -10.930 0.564 1.00 94.00 84 MET A C 1
ATOM 644 O O . MET A 1 84 ? 4.110 -10.975 1.788 1.00 94.00 84 MET A O 1
ATOM 648 N N . ILE A 1 85 ? 3.667 -9.801 -0.073 1.00 94.81 85 ILE A N 1
ATOM 649 C CA . ILE A 1 85 ? 3.416 -8.531 0.621 1.00 94.81 85 ILE A CA 1
ATOM 650 C C . ILE A 1 85 ? 2.197 -8.642 1.537 1.00 94.81 85 ILE A C 1
ATOM 652 O O . ILE A 1 85 ? 2.270 -8.227 2.693 1.00 94.81 85 ILE A O 1
ATOM 656 N N . ALA A 1 86 ? 1.096 -9.214 1.047 1.00 95.00 86 ALA A N 1
ATOM 657 C CA . ALA A 1 86 ? -0.120 -9.419 1.827 1.00 95.00 86 ALA A CA 1
ATOM 658 C C . ALA A 1 86 ? 0.133 -10.316 3.047 1.00 95.00 86 ALA A C 1
ATOM 660 O O . ALA A 1 86 ? -0.340 -10.012 4.141 1.00 95.00 86 ALA A O 1
ATOM 661 N N . LEU A 1 87 ? 0.923 -11.381 2.886 1.00 96.06 87 LEU A N 1
ATOM 662 C CA . LEU A 1 87 ? 1.291 -12.271 3.984 1.00 96.06 87 LEU A CA 1
ATOM 663 C C . LEU A 1 87 ? 2.104 -11.541 5.061 1.00 96.06 87 LEU A C 1
ATOM 665 O O . LEU A 1 87 ? 1.795 -11.666 6.247 1.00 96.06 87 LEU A O 1
ATOM 669 N N . ASN A 1 88 ? 3.092 -10.738 4.657 1.00 94.62 88 ASN A N 1
ATOM 670 C CA . ASN A 1 88 ? 3.890 -9.928 5.582 1.00 94.62 88 ASN A CA 1
ATOM 671 C C . ASN A 1 88 ? 3.011 -8.930 6.350 1.00 94.62 88 ASN A C 1
ATOM 673 O O . ASN A 1 88 ? 3.089 -8.845 7.573 1.00 94.62 88 ASN A O 1
ATOM 677 N N . LEU A 1 89 ? 2.101 -8.260 5.641 1.00 95.12 89 LEU A N 1
ATOM 678 C CA . LEU A 1 89 ? 1.082 -7.373 6.203 1.00 95.12 89 LEU A CA 1
ATOM 679 C C . LEU A 1 89 ? 0.214 -8.062 7.265 1.00 95.12 89 LEU A C 1
ATOM 681 O O . LEU A 1 89 ? -0.018 -7.516 8.344 1.00 95.12 89 LEU A O 1
ATOM 685 N N . CYS A 1 90 ? -0.270 -9.270 6.971 1.00 96.25 90 CYS A N 1
ATOM 686 C CA . CYS A 1 90 ? -1.045 -10.055 7.923 1.00 96.25 90 CYS A CA 1
ATOM 687 C C . CYS A 1 90 ? -0.216 -10.430 9.158 1.00 96.25 90 CYS A C 1
ATOM 689 O O . CYS A 1 90 ? -0.748 -10.379 10.267 1.00 96.25 90 CYS A O 1
ATOM 691 N N . ASN A 1 91 ? 1.066 -10.769 8.989 1.00 96.69 91 ASN A N 1
ATOM 692 C CA . ASN A 1 91 ? 1.949 -11.076 10.113 1.00 96.69 91 ASN A CA 1
ATOM 693 C C . ASN A 1 91 ? 2.170 -9.850 11.016 1.00 96.69 91 ASN A C 1
ATOM 695 O O . ASN A 1 91 ? 1.963 -9.945 12.224 1.00 96.69 91 ASN A O 1
ATOM 699 N N . GLU A 1 92 ? 2.482 -8.684 10.440 1.00 95.31 92 GLU A N 1
ATOM 700 C CA . GLU A 1 92 ? 2.611 -7.419 11.182 1.00 95.31 92 GLU A CA 1
ATOM 701 C C . GLU A 1 92 ? 1.331 -7.098 11.973 1.00 95.31 92 GLU A C 1
ATOM 703 O O . GLU A 1 92 ? 1.377 -6.761 13.157 1.00 95.31 92 GLU A O 1
ATOM 708 N N . LEU A 1 93 ? 0.162 -7.263 11.348 1.00 96.19 93 LEU A N 1
ATOM 709 C CA . LEU A 1 93 ? -1.130 -7.037 11.993 1.00 96.19 93 LEU A CA 1
ATOM 710 C C . LEU A 1 93 ? -1.369 -8.003 13.164 1.00 96.19 93 LEU A C 1
ATOM 712 O O . LEU A 1 93 ? -1.887 -7.586 14.202 1.00 96.19 93 LEU A O 1
ATOM 716 N N . VAL A 1 94 ? -1.000 -9.280 13.026 1.00 96.88 94 VAL A N 1
ATOM 717 C CA . VAL A 1 94 ? -1.086 -10.265 14.118 1.00 96.88 94 VAL A CA 1
ATOM 718 C C . VAL A 1 94 ? -0.146 -9.894 15.265 1.00 96.88 94 VAL A C 1
ATOM 720 O O . VAL A 1 94 ? -0.549 -9.978 16.424 1.00 96.88 94 VAL A O 1
ATOM 723 N N . GLU A 1 95 ? 1.075 -9.446 14.975 1.00 96.81 95 GLU A N 1
ATOM 724 C CA . GLU A 1 95 ? 2.022 -8.985 15.995 1.00 96.81 95 GLU A CA 1
ATOM 725 C C . GLU A 1 95 ? 1.513 -7.756 16.752 1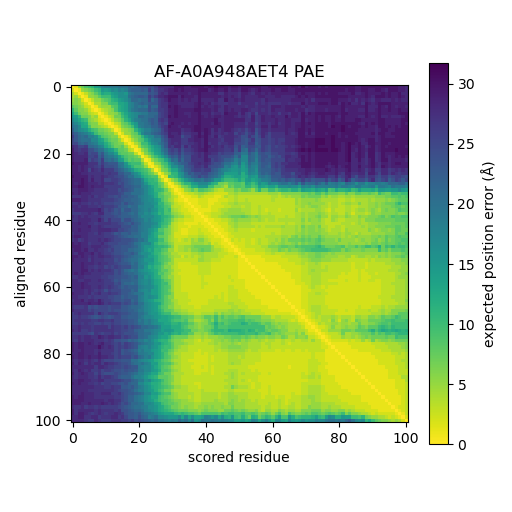.00 96.81 95 GLU A C 1
ATOM 727 O O . GLU A 1 95 ? 1.617 -7.707 17.977 1.00 96.81 95 GLU A O 1
ATOM 732 N N . VAL A 1 96 ? 0.929 -6.780 16.048 1.00 96.69 96 VAL A N 1
ATOM 733 C CA . VAL A 1 96 ? 0.326 -5.593 16.674 1.00 96.69 96 VAL A CA 1
ATOM 734 C C . VAL A 1 96 ? -0.842 -5.988 17.575 1.00 96.69 96 VAL A C 1
ATOM 736 O O . VAL A 1 96 ? -0.922 -5.504 18.701 1.00 96.69 96 VAL A O 1
ATOM 739 N N . LYS A 1 97 ? -1.713 -6.900 17.125 1.00 95.62 97 LYS A N 1
ATOM 740 C CA . LYS A 1 97 ? -2.831 -7.402 17.940 1.00 95.62 97 LYS A CA 1
ATOM 741 C C . LYS A 1 97 ? -2.353 -8.101 19.210 1.00 95.62 97 LYS A C 1
ATOM 743 O O . LYS A 1 97 ? -2.897 -7.828 20.268 1.00 95.62 97 LYS A O 1
ATOM 748 N N . LYS A 1 98 ? -1.316 -8.939 19.115 1.00 94.94 98 LYS A N 1
ATOM 749 C CA . LYS A 1 98 ? -0.728 -9.628 20.276 1.00 94.94 98 LYS A CA 1
ATOM 750 C C . LYS A 1 98 ? -0.107 -8.675 21.297 1.00 94.94 98 LYS A C 1
ATOM 752 O O . LYS A 1 98 ? -0.104 -8.989 22.472 1.00 94.94 98 LYS A O 1
ATOM 757 N N . LYS A 1 99 ? 0.464 -7.548 20.857 1.00 91.56 99 LYS A N 1
ATOM 758 C CA . LYS A 1 99 ? 1.073 -6.540 21.749 1.00 91.56 99 LYS A CA 1
ATOM 759 C C . LYS A 1 99 ? 0.046 -5.634 22.433 1.00 91.56 99 LYS A C 1
ATOM 761 O O . LYS A 1 99 ? 0.406 -4.929 23.368 1.00 91.56 99 LYS A O 1
ATOM 766 N N . ALA A 1 100 ? -1.174 -5.582 21.906 1.00 86.56 100 ALA A N 1
ATOM 767 C CA . ALA A 1 100 ? -2.273 -4.795 22.456 1.00 86.56 100 ALA A CA 1
ATOM 768 C C . ALA A 1 100 ? -3.123 -5.579 23.477 1.00 86.56 100 ALA A C 1
ATOM 770 O O . ALA A 1 100 ? -4.056 -5.004 24.036 1.00 86.56 100 ALA A O 1
ATOM 771 N N . GLU A 1 101 ? -2.812 -6.863 23.679 1.00 63.34 101 GLU A N 1
ATOM 772 C CA . GLU A 1 101 ? -3.382 -7.761 24.693 1.00 63.34 101 GLU A CA 1
ATOM 773 C C . GLU A 1 101 ? -2.469 -7.803 25.927 1.00 63.34 101 GLU A C 1
ATOM 775 O O . GLU A 1 101 ? -3.013 -7.764 27.054 1.00 63.34 101 GLU A O 1
#

Nearest PDB structures (foldseek):
  4p1m-assembly1_A-2  TM=8.482E-01  e=1.029E-03  Escherichia coli
  1t3u-assembly1_D  TM=6.871E-01  e=1.791E-02  Pseudomonas aeruginosa PAO1
  1j8c-assembly1_A  TM=3.718E-01  e=8.262E-01  Homo sapiens
  7p48-assembly1_g  TM=4.793E-01  e=1.482E+00  Staphylococcus aureus
  7pis-assembly1_F  TM=4.381E-01  e=5.091E+00  Mycoplasmoides pneumoniae M129

pLDDT: mean 78.15, std 18.76, range [36.31, 96.88]

Solvent-accessible surface area (backbone atoms only — not comparable to full-atom values): 6685 Å² total; per-residue (Å²): 142,82,83,79,78,80,71,82,77,76,76,79,81,80,84,78,79,83,73,75,73,77,75,73,86,75,79,53,92,55,84,43,72,47,77,49,77,57,94,93,42,77,47,76,42,83,33,61,64,83,38,57,65,62,54,49,53,53,49,53,54,49,53,50,51,56,74,67,52,88,74,58,82,91,77,56,54,68,65,59,53,50,49,52,51,50,50,51,52,52,50,54,52,51,54,53,55,62,73,76,107

Mean predicted aligned error: 13.65 Å